Protein AF-X0X2N2-F1 (afdb_monomer)

Secondary structure (DSSP, 8-state):
---SS--SPTT-SEEEEEEEETTTTEEEEEEEE-GGG-SS--

pLDDT: mean 92.3, std 4.33, range [78.88, 97.0]

Radius of gyration: 13.19 Å; Cα contacts (8 Å, |Δi|>4): 35; chains: 1; bounding box: 33×22×29 Å

Foldseek 3Di:
DVDPPDPDDPPDQKDWDWDADDPRPDIDIDIDGDPVRDPDDD

Solvent-accessible surface area (backbone atoms only — not comparable to full-atom values): 2982 Å² total; per-residue (Å²): 120,99,48,85,89,54,87,69,65,86,89,54,53,59,47,80,47,79,48,64,44,87,100,55,86,43,74,48,78,46,79,49,61,38,87,95,51,57,96,67,85,132

Nearest PDB structures (foldseek):
  7odt-assembly1_a  TM=5.218E-01  e=3.325E+00  Homo sapiens
  7l20-assembly1_a  TM=5.312E-01  e=4.047E+00  Homo sapiens
  7a5k-assembly1_a3  TM=4.924E-01  e=4.612E+00  Homo sapiens
  6gaw-assembly1_Bf  TM=4.439E-01  e=3.790E+00  Sus scrofa
  8xt3-assembly1_Lp  TM=4.206E-01  e=3.790E+00  Homo sapiens

Structure (mmCIF, N/CA/C/O backbone):
data_AF-X0X2N2-F1
#
_entry.id   AF-X0X2N2-F1
#
loop_
_atom_site.group_PDB
_atom_site.id
_atom_site.type_symbol
_atom_site.label_atom_id
_atom_site.label_alt_id
_atom_site.label_comp_id
_atom_site.label_asym_id
_atom_site.label_entity_id
_atom_site.label_seq_id
_atom_site.pdbx_PDB_ins_code
_atom_site.Cartn_x
_atom_site.Cartn_y
_atom_site.Cartn_z
_atom_site.occupancy
_atom_site.B_iso_or_equiv
_atom_site.auth_seq_id
_atom_site.auth_comp_id
_atom_site.auth_asym_id
_atom_site.auth_atom_id
_atom_site.pdbx_PDB_model_num
ATOM 1 N N . PRO A 1 1 ? -0.078 -8.127 -11.969 1.00 79.75 1 PRO A N 1
ATOM 2 C CA . PRO A 1 1 ? -1.420 -8.268 -11.352 1.00 79.75 1 PRO A CA 1
ATOM 3 C C . PRO A 1 1 ? -2.496 -8.333 -12.437 1.00 79.75 1 PRO A C 1
ATOM 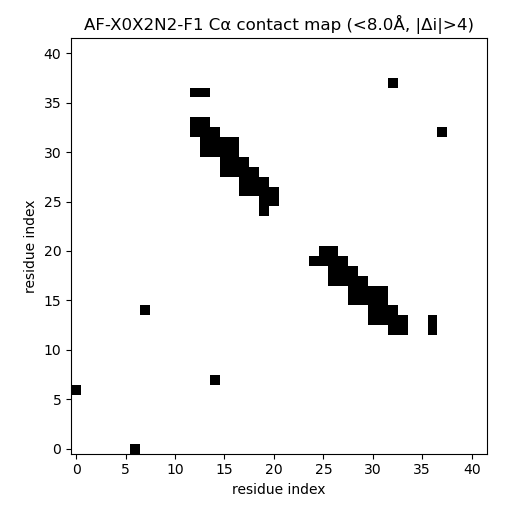5 O O . PRO A 1 1 ? -2.206 -7.950 -13.565 1.00 79.75 1 PRO A O 1
ATOM 8 N N . LYS A 1 2 ? -3.703 -8.828 -12.137 1.00 84.50 2 LYS A N 1
ATOM 9 C CA . LYS A 1 2 ? -4.819 -8.760 -13.103 1.00 84.50 2 LYS A CA 1
ATOM 10 C C . LYS A 1 2 ? -5.417 -7.351 -13.204 1.00 84.50 2 LYS A C 1
ATOM 12 O O . LYS A 1 2 ? -6.004 -7.024 -14.224 1.00 84.50 2 LYS A O 1
ATOM 17 N N . ASP A 1 3 ? -5.232 -6.542 -12.164 1.00 85.88 3 ASP A N 1
ATOM 18 C CA . ASP A 1 3 ? -5.587 -5.127 -12.103 1.00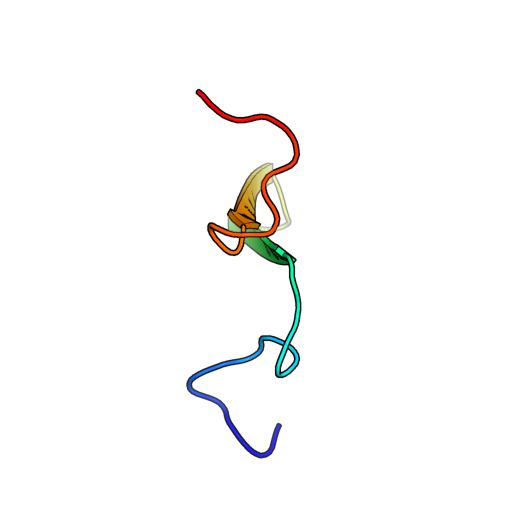 85.88 3 ASP A CA 1
ATOM 19 C C . ASP A 1 3 ? -4.306 -4.321 -11.856 1.00 85.88 3 ASP A C 1
ATOM 21 O O . ASP A 1 3 ? -3.614 -4.542 -10.862 1.00 85.88 3 ASP A O 1
ATOM 25 N N . TRP A 1 4 ? -3.953 -3.454 -12.801 1.00 88.69 4 TRP A N 1
ATOM 26 C CA . TRP A 1 4 ? -2.799 -2.555 -12.698 1.00 88.69 4 TRP A CA 1
ATOM 27 C C . TRP A 1 4 ? -3.199 -1.130 -12.304 1.00 88.69 4 TRP A C 1
ATOM 29 O O . TRP A 1 4 ? -2.327 -0.313 -12.025 1.00 88.69 4 TRP A O 1
ATOM 39 N N . THR A 1 5 ? -4.499 -0.835 -12.265 1.00 90.69 5 THR A N 1
ATOM 40 C CA . THR A 1 5 ? -5.043 0.441 -11.796 1.00 90.69 5 THR A CA 1
ATOM 41 C C . THR A 1 5 ? -5.062 0.478 -10.272 1.00 90.69 5 THR A C 1
ATOM 43 O O . T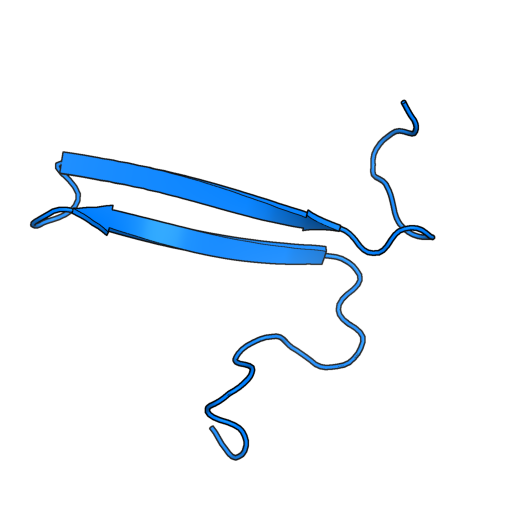HR A 1 5 ? -4.739 1.505 -9.679 1.00 90.69 5 THR A O 1
ATOM 46 N N . SER A 1 6 ? -5.378 -0.652 -9.635 1.00 90.56 6 SER A N 1
ATOM 47 C CA . SER A 1 6 ? -5.287 -0.813 -8.187 1.00 90.56 6 SER A CA 1
ATOM 48 C C . SER A 1 6 ? -4.401 -1.995 -7.817 1.00 90.56 6 SER A C 1
ATOM 50 O O . SER A 1 6 ? -4.694 -3.149 -8.124 1.00 90.56 6 SER A O 1
ATOM 52 N N . LEU A 1 7 ? -3.317 -1.696 -7.102 1.00 89.94 7 LEU A N 1
ATOM 53 C CA . LEU A 1 7 ? -2.429 -2.707 -6.523 1.00 89.94 7 LEU A CA 1
ATOM 54 C C . LEU A 1 7 ? -2.839 -3.109 -5.098 1.00 89.94 7 LEU A C 1
ATOM 56 O O . LEU A 1 7 ? -2.183 -3.948 -4.484 1.00 89.94 7 LEU A O 1
ATOM 60 N N . GLN A 1 8 ? -3.903 -2.510 -4.559 1.00 91.25 8 GLN A N 1
ATOM 61 C CA . GLN A 1 8 ? -4.397 -2.823 -3.222 1.00 91.25 8 GLN A CA 1
ATOM 62 C C . GLN A 1 8 ? -5.117 -4.178 -3.208 1.00 91.25 8 GLN A C 1
ATOM 64 O O . GLN A 1 8 ? -5.774 -4.578 -4.172 1.00 91.25 8 GLN A O 1
ATOM 69 N N . VAL A 1 9 ? -5.027 -4.885 -2.080 1.00 91.69 9 VAL A N 1
ATOM 70 C CA . VAL A 1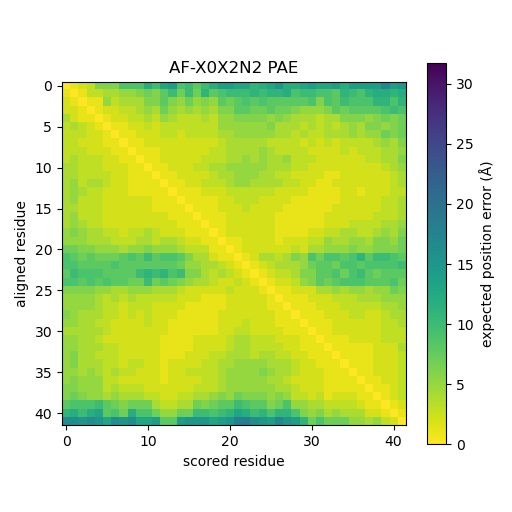 9 ? -5.800 -6.114 -1.859 1.00 91.69 9 VAL A CA 1
ATOM 71 C C . VAL A 1 9 ? -7.279 -5.749 -1.707 1.00 91.69 9 VAL A C 1
ATOM 73 O O . VAL A 1 9 ? -7.633 -4.816 -0.986 1.00 91.69 9 VAL A O 1
ATOM 76 N N . LYS A 1 10 ? -8.167 -6.490 -2.378 1.00 91.50 10 LYS A N 1
ATOM 77 C CA . LYS A 1 10 ? -9.618 -6.262 -2.291 1.00 91.50 10 LYS A CA 1
ATOM 78 C C . LYS A 1 10 ? -10.117 -6.453 -0.857 1.00 91.50 10 LYS A C 1
ATOM 80 O O . LYS A 1 10 ? -9.804 -7.460 -0.230 1.00 91.50 10 LYS A O 1
ATOM 85 N N . GLY A 1 11 ? -10.913 -5.500 -0.370 1.00 92.81 11 GLY A N 1
ATOM 86 C CA . GLY A 1 11 ? -11.453 -5.518 0.995 1.00 92.81 11 GLY A CA 1
ATOM 87 C C . GLY A 1 11 ? -10.409 -5.258 2.085 1.00 92.81 11 GLY A C 1
ATOM 88 O O . GLY A 1 11 ? -10.678 -5.509 3.259 1.00 92.81 11 GLY A O 1
ATOM 89 N N . ALA A 1 12 ? -9.209 -4.787 1.725 1.00 95.00 12 ALA A N 1
ATOM 90 C CA . ALA A 1 12 ? -8.227 -4.372 2.713 1.00 95.00 12 ALA A CA 1
ATOM 91 C C . ALA A 1 12 ? -8.764 -3.176 3.506 1.00 95.00 12 ALA A C 1
ATOM 93 O O . ALA A 1 12 ? -9.110 -2.145 2.942 1.00 95.00 12 ALA A O 1
ATOM 94 N N . LYS A 1 13 ? -8.779 -3.310 4.833 1.00 96.12 13 LYS A N 1
ATOM 95 C CA . LYS A 1 13 ? -9.220 -2.251 5.755 1.00 96.12 13 LYS A CA 1
ATOM 96 C C . LYS A 1 13 ? -8.279 -1.046 5.750 1.00 96.12 13 LYS A C 1
ATOM 98 O O . LYS A 1 13 ? -8.658 0.045 6.162 1.00 96.12 13 LYS A O 1
ATOM 103 N N . ARG A 1 14 ? -7.014 -1.277 5.379 1.00 95.75 14 ARG A N 1
ATOM 104 C CA . ARG A 1 14 ? -5.936 -0.286 5.338 1.00 95.75 14 ARG A CA 1
ATOM 105 C C . ARG A 1 14 ? -4.935 -0.659 4.248 1.00 95.75 14 ARG A C 1
ATOM 107 O O . ARG A 1 14 ? -4.618 -1.840 4.094 1.00 95.75 14 ARG A O 1
ATOM 114 N N . GLY A 1 15 ? -4.427 0.345 3.544 1.00 95.19 15 GLY A N 1
ATOM 115 C CA . GLY A 1 15 ? -3.373 0.215 2.541 1.00 95.19 15 GLY A CA 1
ATOM 116 C C . GLY A 1 15 ? -2.173 1.096 2.878 1.00 95.19 15 GLY A C 1
ATOM 117 O O . GLY A 1 15 ? -2.338 2.191 3.413 1.00 95.19 15 GLY A O 1
ATOM 118 N N . LEU A 1 16 ? -0.968 0.625 2.550 1.00 95.81 16 LEU A N 1
ATOM 119 C CA . LEU A 1 16 ? 0.271 1.398 2.645 1.00 95.81 16 LEU A CA 1
ATOM 120 C C . LEU A 1 16 ? 0.806 1.651 1.236 1.00 95.81 16 LEU A C 1
ATOM 122 O O . LEU A 1 16 ? 1.040 0.710 0.477 1.00 95.81 16 LEU A O 1
ATOM 126 N N . ALA A 1 17 ? 1.015 2.921 0.910 1.00 95.00 17 ALA A N 1
ATOM 127 C CA . ALA A 1 17 ? 1.786 3.332 -0.251 1.00 95.00 17 ALA A CA 1
ATOM 128 C C . ALA A 1 17 ? 3.150 3.843 0.217 1.00 95.00 17 ALA A C 1
ATOM 130 O O . ALA A 1 17 ? 3.225 4.702 1.096 1.00 95.00 17 ALA A O 1
ATOM 131 N N . ILE A 1 18 ? 4.218 3.309 -0.375 1.00 95.19 18 ILE A N 1
ATOM 132 C CA . ILE A 1 18 ? 5.590 3.762 -0.143 1.00 95.19 18 ILE A CA 1
ATOM 133 C C . ILE A 1 18 ? 6.079 4.404 -1.435 1.00 95.19 18 ILE A C 1
ATOM 135 O O . ILE A 1 18 ? 6.094 3.762 -2.484 1.00 95.19 18 ILE A O 1
ATOM 139 N N . SER A 1 19 ? 6.482 5.664 -1.345 1.00 93.50 19 SER A N 1
ATOM 140 C CA . SER A 1 19 ? 7.137 6.400 -2.421 1.00 93.50 19 SER A CA 1
ATOM 141 C C . SER A 1 19 ? 8.558 6.728 -1.993 1.00 93.50 19 SER A C 1
ATOM 143 O O . SER A 1 19 ? 8.769 7.138 -0.854 1.00 93.50 19 SER A O 1
ATOM 145 N N . HIS A 1 20 ? 9.537 6.554 -2.879 1.00 96.69 20 HIS A N 1
ATOM 146 C CA . HIS A 1 20 ? 10.911 6.958 -2.609 1.00 96.69 20 HIS A CA 1
ATOM 147 C C . HIS A 1 20 ? 11.523 7.714 -3.786 1.00 96.69 20 HIS A C 1
ATOM 149 O O . HIS A 1 20 ? 11.160 7.494 -4.940 1.00 96.69 20 HIS A O 1
ATOM 155 N N . ALA A 1 21 ? 12.490 8.582 -3.492 1.00 94.19 21 ALA A N 1
ATOM 156 C CA . ALA A 1 21 ? 13.299 9.269 -4.494 1.00 94.19 21 ALA A CA 1
ATOM 157 C C . ALA A 1 21 ? 14.738 8.722 -4.503 1.00 94.19 21 ALA A C 1
ATOM 159 O O . ALA A 1 21 ? 15.324 8.438 -3.452 1.00 94.19 21 ALA A O 1
ATOM 160 N N . GLY A 1 22 ? 15.316 8.562 -5.699 1.00 88.38 22 GLY A N 1
ATOM 161 C CA . GLY A 1 22 ? 16.647 7.971 -5.884 1.00 88.38 22 GLY A CA 1
ATOM 162 C C . GLY A 1 22 ? 16.732 6.544 -5.329 1.00 88.38 22 GLY A C 1
ATOM 163 O O . GLY A 1 22 ? 15.764 5.792 -5.390 1.00 88.38 22 GLY A O 1
ATOM 164 N N . VAL A 1 23 ? 17.864 6.186 -4.721 1.00 90.00 23 VAL A N 1
ATOM 165 C CA . VAL A 1 23 ? 18.064 4.887 -4.038 1.00 90.00 23 VAL A CA 1
ATOM 166 C C . VAL A 1 23 ? 17.428 4.822 -2.638 1.00 90.00 23 VAL A C 1
ATOM 168 O O . VAL A 1 23 ? 17.813 3.990 -1.825 1.00 90.00 23 VAL A O 1
ATOM 171 N N . GLY A 1 24 ? 16.474 5.713 -2.338 1.00 85.75 24 GLY A N 1
ATOM 172 C CA . GLY A 1 24 ? 15.799 5.776 -1.039 1.00 85.75 24 GLY A CA 1
ATOM 173 C C . GLY A 1 24 ? 16.313 6.873 -0.108 1.00 85.75 24 GLY A C 1
ATOM 174 O O . GLY A 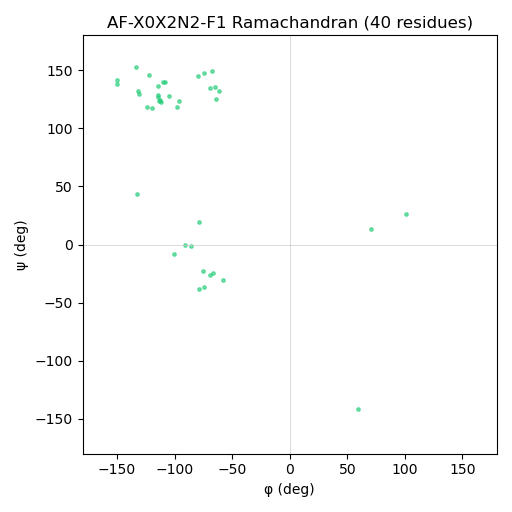1 24 ? 16.191 6.743 1.103 1.00 85.75 24 GLY A O 1
ATOM 175 N N . SER A 1 25 ? 16.881 7.960 -0.643 1.00 92.38 25 SER A N 1
ATOM 176 C CA . SER A 1 25 ? 17.335 9.093 0.183 1.00 92.38 25 SER A CA 1
ATOM 177 C C . SER A 1 25 ? 16.175 9.865 0.814 1.00 92.38 25 SER A C 1
ATOM 179 O O . SER A 1 25 ? 16.342 10.481 1.861 1.00 92.38 25 SER A O 1
ATOM 181 N N . HIS A 1 26 ? 15.003 9.814 0.181 1.00 94.62 26 HIS A N 1
ATOM 182 C CA . HIS A 1 26 ? 13.746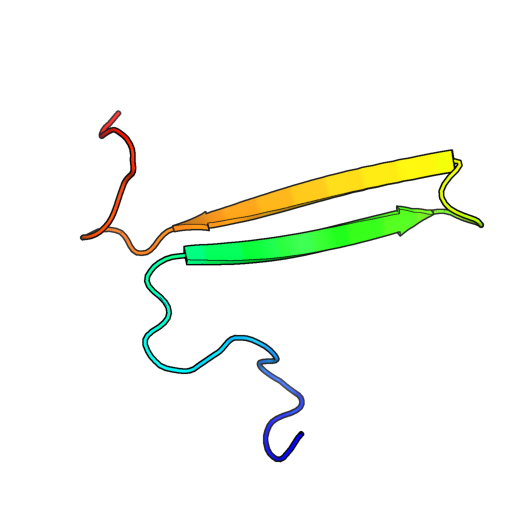 10.318 0.716 1.00 94.62 26 HIS A CA 1
ATOM 183 C C . HIS A 1 26 ? 12.690 9.245 0.526 1.00 94.62 26 HIS A C 1
ATOM 185 O O . HIS A 1 26 ? 12.570 8.695 -0.570 1.00 94.62 26 HIS A O 1
ATOM 191 N N . VAL A 1 27 ? 11.938 8.963 1.585 1.00 96.19 27 VAL A N 1
ATOM 192 C CA . VAL A 1 27 ? 10.847 7.992 1.576 1.00 96.19 27 VAL A CA 1
ATOM 193 C C . VAL A 1 27 ? 9.624 8.641 2.209 1.00 96.19 27 VAL A C 1
ATOM 195 O O . VAL A 1 27 ? 9.702 9.205 3.298 1.00 96.19 27 VAL A O 1
ATOM 198 N N . THR A 1 28 ? 8.490 8.558 1.525 1.00 96.00 28 THR A N 1
ATOM 199 C CA . THR A 1 28 ? 7.178 8.959 2.029 1.00 96.00 28 THR A CA 1
ATOM 200 C C . THR A 1 28 ? 6.301 7.725 2.141 1.00 96.00 28 THR A C 1
ATOM 202 O O . THR A 1 28 ? 6.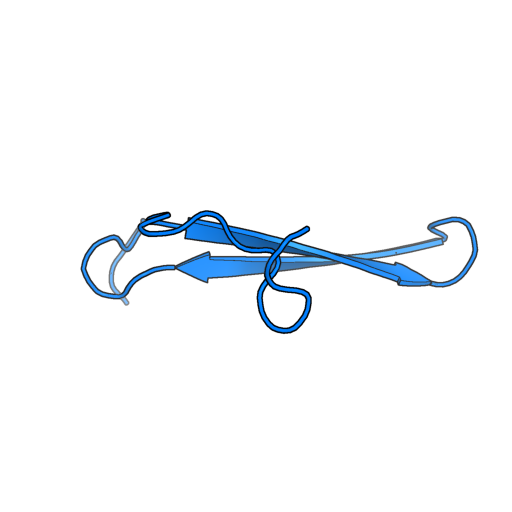157 6.966 1.182 1.00 96.00 28 THR A O 1
ATOM 205 N N . CYS A 1 29 ? 5.693 7.548 3.310 1.00 97.00 29 CYS A N 1
ATOM 206 C CA . CYS A 1 29 ? 4.747 6.477 3.581 1.00 97.00 29 CYS A CA 1
ATOM 207 C C . CYS A 1 29 ? 3.365 7.081 3.821 1.00 97.00 29 CYS A C 1
ATOM 209 O O . CYS A 1 29 ? 3.194 7.901 4.722 1.00 97.00 29 CYS A O 1
ATOM 211 N N . THR A 1 30 ? 2.379 6.653 3.040 1.00 95.69 30 THR A N 1
ATOM 212 C CA . THR A 1 30 ? 0.985 7.074 3.191 1.00 95.69 30 THR A CA 1
ATOM 213 C C . THR A 1 30 ? 0.140 5.883 3.605 1.00 95.69 30 THR A C 1
ATOM 215 O O . THR A 1 30 ? 0.149 4.850 2.933 1.00 95.69 30 THR A O 1
ATOM 218 N N . ILE A 1 31 ? -0.609 6.038 4.697 1.00 94.56 31 ILE A N 1
ATOM 219 C CA . ILE A 1 31 ? -1.621 5.072 5.122 1.00 94.56 31 ILE A CA 1
ATOM 220 C C . ILE A 1 31 ? -2.982 5.571 4.648 1.00 94.56 31 ILE A C 1
ATOM 222 O O . ILE A 1 31 ? -3.432 6.634 5.068 1.00 94.56 31 ILE A O 1
ATOM 226 N N . LEU A 1 32 ? -3.634 4.790 3.791 1.00 93.94 32 LEU A N 1
ATOM 227 C CA . LEU A 1 32 ? -5.037 4.981 3.441 1.00 93.94 32 LEU A CA 1
ATOM 228 C C . LEU A 1 32 ? -5.873 4.054 4.324 1.00 93.94 32 LEU A C 1
ATOM 230 O O . LEU A 1 32 ? -5.638 2.843 4.337 1.00 93.94 32 LEU A O 1
ATOM 234 N N . MET A 1 33 ? -6.821 4.616 5.070 1.00 95.94 33 MET A N 1
ATOM 235 C CA . MET A 1 33 ? -7.727 3.858 5.933 1.00 95.94 33 MET A CA 1
ATOM 236 C C . MET A 1 33 ? -9.138 3.889 5.364 1.00 95.94 33 MET A C 1
ATOM 238 O O . MET A 1 33 ? -9.594 4.921 4.877 1.00 95.94 33 MET A O 1
ATOM 242 N N . ASP A 1 34 ? -9.811 2.748 5.439 1.00 94.62 34 ASP A N 1
ATOM 243 C CA . ASP A 1 34 ? -11.249 2.678 5.232 1.00 94.62 34 ASP A CA 1
ATOM 244 C C . ASP A 1 34 ? -11.967 3.457 6.361 1.00 94.62 34 ASP A C 1
ATOM 246 O O . ASP A 1 34 ? -11.570 3.309 7.525 1.00 94.62 34 ASP A O 1
ATOM 250 N N . PRO A 1 35 ? -12.983 4.286 6.052 1.00 94.44 35 PRO A N 1
ATOM 251 C CA . PRO A 1 35 ? -13.661 5.128 7.041 1.00 94.44 35 PRO A CA 1
ATOM 252 C C . PRO A 1 35 ? -14.297 4.365 8.208 1.00 94.44 35 PRO A C 1
ATOM 254 O O . PRO A 1 35 ? -14.325 4.882 9.318 1.00 94.44 35 PRO A O 1
ATOM 257 N N . ASP A 1 36 ? -14.745 3.125 7.996 1.00 95.06 36 ASP A N 1
ATOM 258 C CA . ASP A 1 36 ? -15.357 2.302 9.050 1.00 95.06 36 ASP A CA 1
ATOM 259 C C . ASP A 1 36 ? -14.302 1.539 9.873 1.00 95.06 36 ASP A C 1
ATOM 261 O O . ASP A 1 36 ? -14.608 0.778 10.792 1.00 95.06 36 ASP A O 1
ATOM 265 N N . ASN A 1 37 ? -13.025 1.690 9.516 1.00 95.19 37 ASN A N 1
ATOM 266 C CA . ASN A 1 37 ? -11.903 0.979 10.110 1.00 95.19 37 ASN A CA 1
ATOM 267 C C . ASN A 1 37 ? -10.768 1.954 10.451 1.00 95.19 37 ASN A C 1
ATOM 269 O O . ASN A 1 37 ? -9.594 1.654 10.213 1.00 95.19 37 ASN A O 1
ATOM 273 N 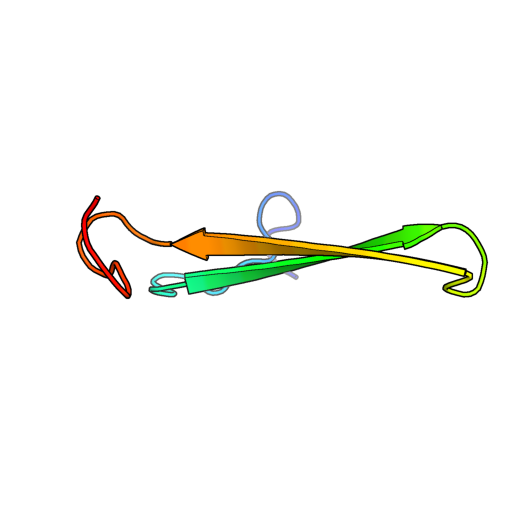N . LEU A 1 38 ? -11.083 3.115 11.022 1.00 95.38 38 LEU A N 1
ATOM 274 C CA . LEU A 1 38 ? -10.070 4.051 11.507 1.00 95.38 38 LEU A CA 1
ATOM 275 C C . LEU A 1 38 ? -9.323 3.472 12.720 1.00 95.38 38 LEU A C 1
ATOM 277 O O . LEU A 1 38 ? -9.833 2.635 13.462 1.00 95.38 38 LEU A O 1
ATOM 281 N N . ILE A 1 39 ? -8.049 3.839 12.886 1.00 93.12 39 ILE A N 1
ATOM 282 C CA . ILE A 1 39 ? -7.287 3.507 14.111 1.00 93.12 39 ILE A CA 1
ATOM 283 C C . ILE A 1 39 ? -7.754 4.394 15.269 1.00 93.12 39 ILE A C 1
ATOM 285 O O . ILE A 1 39 ? -7.811 3.956 16.415 1.00 93.12 39 ILE A O 1
ATOM 289 N N . LYS A 1 40 ? -8.077 5.642 14.942 1.00 93.50 40 LYS A N 1
ATOM 290 C CA . LYS A 1 40 ? -8.642 6.643 15.827 1.00 93.50 40 LYS A CA 1
ATOM 291 C C . LYS A 1 40 ? -9.509 7.568 14.970 1.00 93.50 40 LYS A C 1
ATOM 293 O O . LYS A 1 40 ? -9.105 7.897 13.857 1.00 93.50 40 LYS A O 1
ATOM 298 N N . GLU A 1 41 ? -10.672 7.932 15.490 1.00 86.12 41 GLU A N 1
ATOM 299 C CA . GLU A 1 41 ? -11.530 8.973 14.921 1.00 86.12 41 GLU A CA 1
ATOM 300 C C . GLU A 1 41 ? -10.998 10.353 15.331 1.00 86.12 41 GLU A C 1
ATOM 302 O O . GLU A 1 41 ? -10.444 10.504 16.429 1.00 86.12 41 GLU A O 1
ATOM 307 N N . ASP A 1 42 ? -11.122 11.328 14.434 1.00 78.88 42 ASP A N 1
ATOM 308 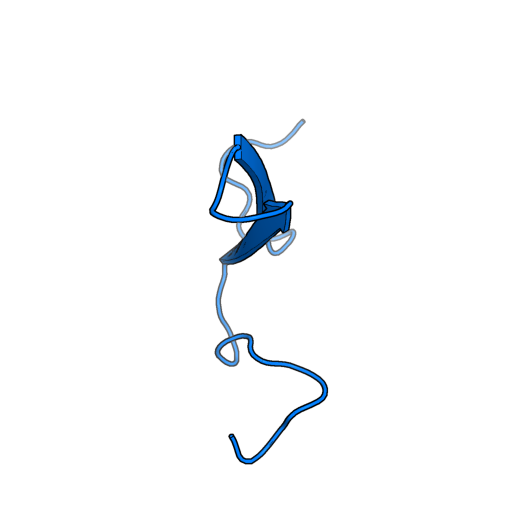C CA . ASP A 1 42 ? -10.704 12.711 14.690 1.00 78.88 42 ASP A CA 1
ATOM 309 C C . ASP A 1 42 ? -11.617 13.419 15.703 1.00 78.88 42 ASP A C 1
ATOM 311 O O . ASP A 1 42 ? -12.857 13.267 15.608 1.00 78.88 42 ASP A O 1
#

Organism: NCBI:txid412755

Mean predicted aligned error: 3.98 Å

Sequence (42 aa):
PKDWTSLQVKGAKRGLAISHAGVGSHVTCTILMDPDNLIKED